Protein AF-V5WFP4-F1 (afdb_monomer)

Sequence (108 aa):
MDIDKLKFPGEGLIKTAPPKTAALSREKRSALIRKGNELYNSGNIEQAKRVFLTVHYTDGLIRIGDHYYKQNRFLQALQMYIIAPENRKREQIVEKMSRIVQNWLAES

Secondary structure (DSSP, 8-state):
---------S-S----------PPPHHHHHHHHHHHHHHHHTT-HHHHHHHHHHTT-HHHHHHHHHHHHHTT-HHHHHHHHHHTT-HHHHHHHHHHHHHHHHHHHH--

Organism: NCBI:txid1307761

Mean predicted aligned error: 10.14 Å

Solvent-accessible surface area (backbone atoms only — not comparable to full-atom values): 6336 Å² total; per-residue (Å²): 139,80,89,88,74,81,78,79,78,84,88,83,77,82,82,69,67,75,73,78,67,74,76,72,50,71,67,59,44,50,53,46,51,53,53,21,49,54,30,41,77,71,67,39,49,73,63,14,49,53,44,23,62,77,64,67,37,42,71,58,29,42,54,51,13,52,52,29,43,77,68,72,36,51,71,64,14,40,52,26,17,61,76,34,73,34,60,70,67,32,50,55,51,52,52,56,52,52,52,53,55,50,52,56,62,73,76,105

Radius of gyration: 21.68 Å; Cα contacts (8 Å, |Δi|>4): 78; chains: 1; bounding box: 60×24×57 Å

Structure (mmCIF, N/CA/C/O backbone):
data_AF-V5WFP4-F1
#
_entry.id   AF-V5WFP4-F1
#
loop_
_atom_site.group_PDB
_atom_site.id
_atom_site.type_symbol
_atom_site.label_atom_id
_atom_site.label_alt_id
_atom_site.label_comp_id
_atom_site.label_asym_id
_atom_site.label_entity_id
_atom_site.label_seq_id
_atom_site.pdbx_PDB_ins_code
_atom_site.Cartn_x
_atom_site.Cartn_y
_atom_site.Cartn_z
_atom_site.occupancy
_atom_site.B_iso_or_equiv
_atom_site.auth_seq_id
_atom_site.auth_comp_id
_atom_site.auth_asym_id
_atom_site.auth_atom_id
_atom_site.pdbx_PDB_model_num
ATOM 1 N N . MET A 1 1 ? 46.102 -9.953 38.370 1.00 41.75 1 MET A N 1
ATOM 2 C CA . MET A 1 1 ? 44.832 -9.916 37.614 1.00 41.75 1 MET A CA 1
ATOM 3 C C . MET A 1 1 ? 44.854 -8.624 36.825 1.00 41.75 1 MET A C 1
ATOM 5 O O . MET A 1 1 ? 44.509 -7.585 37.366 1.00 41.75 1 MET A O 1
ATOM 9 N N . ASP A 1 2 ? 45.373 -8.694 35.602 1.00 37.72 2 ASP A N 1
ATOM 10 C CA . ASP A 1 2 ? 45.517 -7.547 34.707 1.00 37.72 2 ASP A CA 1
ATOM 11 C C . ASP A 1 2 ? 44.252 -7.405 33.863 1.00 37.72 2 ASP A C 1
ATOM 13 O O . ASP A 1 2 ? 43.892 -8.311 33.111 1.00 37.72 2 ASP A O 1
ATOM 17 N N . ILE A 1 3 ? 43.571 -6.272 34.007 1.00 49.75 3 ILE A N 1
ATOM 18 C CA . ILE A 1 3 ? 42.315 -5.948 33.316 1.00 49.75 3 ILE A CA 1
ATOM 19 C C . ILE A 1 3 ? 42.519 -5.382 31.895 1.00 49.75 3 ILE A C 1
ATOM 21 O O . ILE A 1 3 ? 41.553 -4.986 31.254 1.00 49.75 3 ILE A O 1
ATOM 25 N N . ASP A 1 4 ? 43.737 -5.439 31.344 1.00 48.62 4 ASP A N 1
ATOM 26 C CA . ASP A 1 4 ? 44.100 -4.847 30.040 1.00 48.62 4 ASP A CA 1
ATOM 27 C C . ASP A 1 4 ? 44.244 -5.858 28.882 1.00 48.62 4 ASP A C 1
ATOM 29 O O . ASP A 1 4 ? 45.079 -5.714 27.984 1.00 48.62 4 ASP A O 1
ATOM 33 N N . LYS A 1 5 ? 43.409 -6.904 28.846 1.00 48.00 5 LYS A N 1
ATOM 34 C CA . LYS A 1 5 ? 43.375 -7.860 27.717 1.00 48.00 5 LYS A CA 1
ATOM 35 C C . LYS A 1 5 ? 41.981 -8.142 27.162 1.00 48.00 5 LYS A C 1
ATOM 37 O O . LYS A 1 5 ? 41.648 -9.289 26.883 1.00 48.00 5 LYS A O 1
ATOM 42 N N . LEU A 1 6 ? 41.205 -7.099 26.879 1.00 44.84 6 LEU A N 1
ATOM 43 C CA . LEU A 1 6 ? 40.086 -7.214 25.937 1.00 44.84 6 LEU A CA 1
ATOM 44 C C . LEU A 1 6 ? 40.399 -6.467 24.634 1.00 44.84 6 LEU A C 1
ATOM 46 O O . LEU A 1 6 ? 39.795 -5.457 24.288 1.00 44.84 6 LEU A O 1
ATOM 50 N N . LYS A 1 7 ? 41.389 -6.980 23.894 1.00 45.78 7 LYS A N 1
ATOM 51 C CA . LYS A 1 7 ? 41.515 -6.687 22.463 1.00 45.78 7 LYS A CA 1
ATOM 52 C C . LYS A 1 7 ? 40.483 -7.539 21.733 1.00 45.78 7 LYS A C 1
ATOM 54 O O . LYS A 1 7 ? 40.656 -8.751 21.653 1.00 45.78 7 LYS A O 1
ATOM 59 N N . PHE A 1 8 ? 39.434 -6.916 21.208 1.00 47.31 8 PHE A N 1
ATOM 60 C CA . PHE A 1 8 ? 38.547 -7.556 20.239 1.00 47.31 8 PHE A CA 1
ATOM 61 C C . PHE A 1 8 ? 39.317 -7.738 18.919 1.00 47.31 8 PHE A C 1
ATOM 63 O O . PHE A 1 8 ? 39.717 -6.732 18.325 1.00 47.31 8 PHE A O 1
ATOM 70 N N . PRO A 1 9 ? 39.579 -8.976 18.458 1.00 42.84 9 PRO A N 1
ATOM 71 C CA . PRO A 1 9 ? 40.057 -9.207 17.104 1.00 42.84 9 PRO A CA 1
ATOM 72 C C . PRO A 1 9 ? 38.911 -8.911 16.131 1.00 42.84 9 PRO A C 1
ATOM 74 O O . PRO A 1 9 ? 37.744 -9.117 16.459 1.00 42.84 9 PRO A O 1
ATOM 77 N N . GLY A 1 10 ? 39.268 -8.354 14.976 1.00 53.25 10 GLY A N 1
ATOM 78 C CA . GLY A 1 10 ? 38.348 -7.806 13.989 1.00 53.25 10 GLY A CA 1
ATOM 79 C C . GLY A 1 10 ? 37.338 -8.787 13.391 1.00 53.25 10 GLY A C 1
ATOM 80 O O . GLY A 1 10 ? 37.316 -9.972 13.694 1.00 53.25 10 GLY A O 1
ATOM 81 N N . GLU A 1 11 ? 36.567 -8.226 12.456 1.00 52.38 11 GLU A N 1
ATOM 82 C CA . GLU A 1 11 ? 35.622 -8.902 11.556 1.00 52.38 11 GLU A CA 1
ATOM 83 C C . GLU A 1 11 ? 34.197 -9.066 12.099 1.00 52.38 11 GLU A C 1
ATOM 85 O O . GLU A 1 11 ? 33.722 -10.143 12.440 1.00 52.38 11 GLU A O 1
ATOM 90 N N . GLY A 1 12 ? 33.449 -7.964 12.096 1.00 50.16 12 GLY A N 1
ATOM 91 C CA . GLY A 1 12 ? 32.007 -8.019 12.288 1.00 50.16 12 GLY A CA 1
ATOM 92 C C . GLY A 1 12 ? 31.363 -6.675 12.009 1.00 50.16 12 GLY A C 1
ATOM 93 O O . GLY A 1 12 ? 31.465 -5.767 12.821 1.00 50.16 12 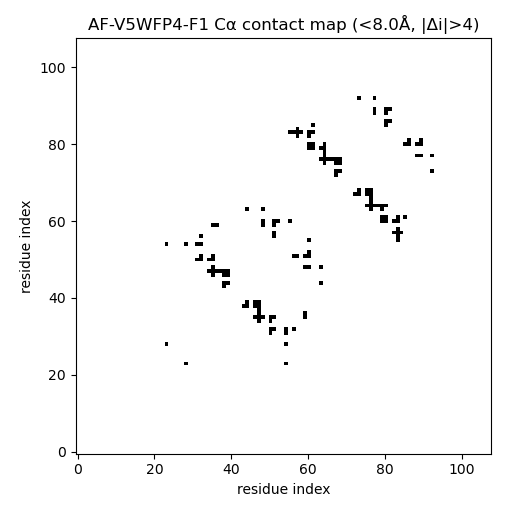GLY A O 1
ATOM 94 N N . LEU A 1 13 ? 30.665 -6.576 10.878 1.00 53.44 13 LEU A N 1
ATOM 95 C CA . LEU A 1 13 ? 29.933 -5.405 10.379 1.00 53.44 13 LEU A CA 1
ATOM 96 C C . LEU A 1 13 ? 30.790 -4.359 9.659 1.00 53.44 13 LEU A C 1
ATOM 98 O O . LEU A 1 13 ? 30.915 -3.206 10.073 1.00 53.44 13 LEU A O 1
ATOM 102 N N . ILE A 1 14 ? 31.224 -4.714 8.447 1.00 52.91 14 ILE A N 1
ATOM 103 C CA . ILE A 1 14 ? 31.215 -3.708 7.385 1.00 52.91 14 ILE A CA 1
ATOM 104 C C . ILE A 1 14 ? 29.760 -3.229 7.298 1.00 52.91 14 ILE A C 1
ATOM 106 O O . ILE A 1 14 ? 28.886 -3.970 6.842 1.00 52.91 14 ILE A O 1
ATOM 110 N N . LYS A 1 15 ? 29.481 -1.996 7.736 1.00 52.72 15 LYS A N 1
ATOM 111 C CA . LYS A 1 15 ? 28.328 -1.245 7.231 1.00 52.72 15 LYS A CA 1
ATOM 112 C C . LYS A 1 15 ? 28.588 -1.040 5.744 1.00 52.72 15 LYS A C 1
ATOM 114 O O . LYS A 1 15 ? 29.092 -0.001 5.326 1.00 52.72 15 LYS A O 1
ATOM 119 N N . THR A 1 16 ? 28.310 -2.064 4.944 1.00 48.16 16 THR A N 1
ATOM 120 C CA . THR A 1 16 ? 28.150 -1.891 3.512 1.00 48.16 16 THR A CA 1
ATOM 121 C C . THR A 1 16 ? 26.946 -0.976 3.403 1.00 48.16 16 THR A C 1
ATOM 123 O O . THR A 1 16 ? 25.810 -1.373 3.658 1.00 48.16 16 THR A O 1
ATOM 126 N N . ALA A 1 17 ? 27.207 0.307 3.138 1.00 47.84 17 ALA A N 1
ATOM 127 C CA . ALA A 1 17 ? 26.175 1.196 2.639 1.00 47.84 17 ALA A CA 1
ATOM 128 C C . ALA A 1 17 ? 25.406 0.409 1.568 1.00 47.84 17 ALA A C 1
ATOM 130 O O . ALA A 1 17 ? 26.063 -0.290 0.782 1.00 47.84 17 ALA A O 1
ATOM 131 N N . PRO A 1 18 ? 24.058 0.439 1.559 1.00 50.62 18 PRO A N 1
ATOM 132 C CA . PRO A 1 18 ? 23.315 -0.294 0.549 1.00 50.62 18 PRO A CA 1
ATOM 133 C C . PRO A 1 18 ? 23.929 0.081 -0.801 1.00 50.62 18 PRO A C 1
ATOM 135 O O . PRO A 1 18 ? 24.170 1.277 -1.019 1.00 50.62 18 PRO A O 1
ATOM 138 N N . PRO A 1 19 ? 24.282 -0.901 -1.657 1.00 46.62 19 PRO A N 1
ATOM 139 C CA . PRO A 1 19 ? 24.859 -0.594 -2.952 1.00 46.62 19 PRO A CA 1
ATOM 140 C C . PRO A 1 19 ? 23.933 0.433 -3.574 1.00 46.62 19 PRO A C 1
ATOM 142 O O . PRO A 1 19 ? 22.728 0.190 -3.636 1.00 46.62 19 PRO A O 1
ATOM 145 N N . LYS A 1 20 ? 24.485 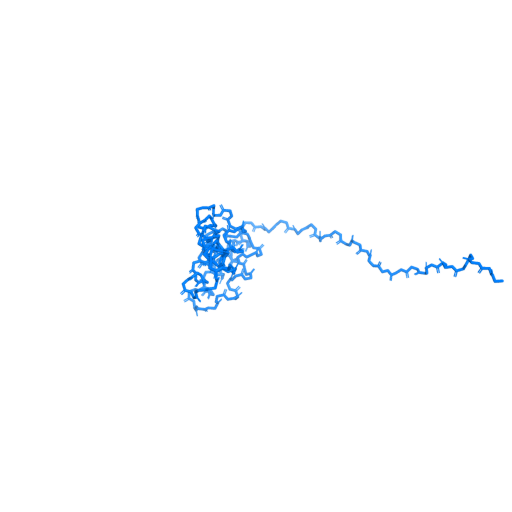1.607 -3.907 1.00 47.94 20 LYS A N 1
ATOM 146 C CA . LYS A 1 20 ? 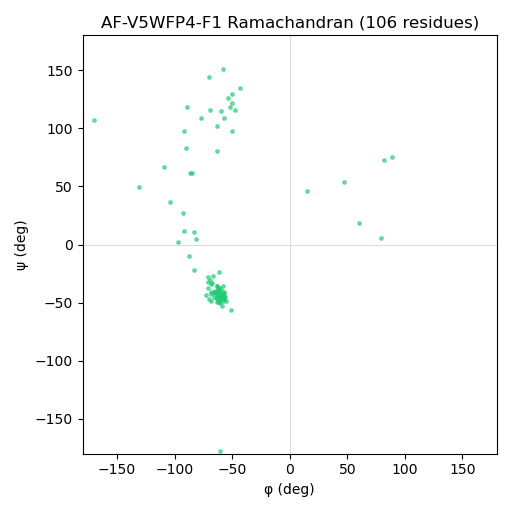23.774 2.706 -4.559 1.00 47.94 20 LYS A CA 1
ATOM 147 C C . LYS A 1 20 ? 23.072 2.061 -5.743 1.00 47.94 20 LYS A C 1
ATOM 149 O O . LYS A 1 20 ? 23.736 1.711 -6.717 1.00 47.94 20 LYS A O 1
ATOM 154 N N . THR A 1 21 ? 21.789 1.740 -5.582 1.00 55.28 21 THR A N 1
ATOM 155 C CA . THR A 1 21 ? 21.072 0.880 -6.515 1.00 55.28 21 THR A CA 1
ATOM 156 C C . THR A 1 21 ? 21.171 1.603 -7.834 1.00 55.28 21 THR A C 1
ATOM 158 O O . THR A 1 21 ? 20.738 2.752 -7.928 1.00 55.28 21 THR A O 1
ATOM 161 N N . ALA A 1 22 ? 21.864 0.999 -8.805 1.00 60.28 22 ALA A N 1
ATOM 162 C CA . ALA A 1 22 ? 22.006 1.589 -10.124 1.00 60.28 22 ALA A CA 1
ATOM 163 C C . ALA A 1 22 ? 20.602 2.016 -10.546 1.00 60.28 22 ALA A C 1
ATOM 165 O O . ALA A 1 22 ? 19.700 1.173 -10.572 1.00 60.28 22 ALA A O 1
ATOM 166 N N . ALA A 1 23 ? 20.398 3.327 -10.714 1.00 67.88 23 ALA A N 1
ATOM 167 C CA . ALA A 1 23 ? 19.070 3.880 -10.902 1.00 67.88 23 ALA A CA 1
ATOM 168 C C . ALA A 1 23 ? 18.401 3.096 -12.035 1.00 67.88 23 ALA A C 1
ATOM 170 O O . ALA A 1 23 ? 18.939 3.020 -13.141 1.00 67.88 23 ALA A O 1
ATOM 171 N N . LEU A 1 24 ? 17.292 2.417 -11.724 1.00 79.19 24 LEU A N 1
ATOM 172 C CA . LEU A 1 24 ? 16.582 1.593 -12.697 1.00 79.19 24 LEU A CA 1
ATOM 173 C C . LEU A 1 24 ? 16.276 2.461 -13.917 1.00 79.19 24 LEU A C 1
ATOM 175 O O . LEU A 1 24 ? 15.674 3.527 -13.777 1.00 79.19 24 LEU A O 1
ATOM 179 N N . SER A 1 25 ? 16.672 2.000 -15.108 1.00 89.44 25 SER A N 1
ATOM 180 C CA . SER A 1 25 ? 16.301 2.696 -16.339 1.00 89.44 25 SER A CA 1
ATOM 181 C C . SER A 1 25 ? 14.775 2.795 -16.430 1.00 89.44 25 SER A C 1
ATOM 183 O O . SER A 1 25 ? 14.049 1.944 -15.894 1.00 89.44 25 SER A O 1
ATOM 185 N N . ARG A 1 26 ? 14.268 3.833 -17.100 1.00 90.69 26 ARG A N 1
ATOM 186 C CA . ARG A 1 26 ? 12.818 4.063 -17.214 1.00 90.69 26 ARG A CA 1
ATOM 187 C C . ARG A 1 26 ? 12.114 2.868 -17.861 1.00 90.69 26 ARG A C 1
ATOM 189 O O . ARG A 1 26 ? 11.021 2.494 -17.439 1.00 90.69 26 ARG A O 1
ATOM 196 N N . GLU A 1 27 ? 12.773 2.218 -18.812 1.00 93.12 27 GLU A N 1
ATOM 197 C CA . GLU A 1 27 ? 12.291 1.050 -19.550 1.00 93.12 27 GLU A CA 1
ATOM 198 C C . GLU A 1 27 ? 12.190 -0.168 -18.627 1.00 93.12 27 GLU A C 1
ATOM 200 O O . GLU A 1 27 ? 11.137 -0.807 -18.561 1.00 93.12 27 GLU A O 1
ATOM 205 N N . LYS A 1 28 ? 13.246 -0.448 -17.846 1.00 95.06 28 LYS A N 1
ATOM 206 C CA . LYS A 1 28 ? 13.249 -1.534 -16.852 1.00 95.06 28 LYS A CA 1
ATOM 207 C C . LYS A 1 28 ? 12.192 -1.300 -15.778 1.00 95.06 28 LYS A C 1
ATOM 209 O O . LYS A 1 28 ? 11.456 -2.222 -15.430 1.00 95.06 28 LYS A O 1
ATOM 214 N N . ARG A 1 29 ? 12.061 -0.059 -15.296 1.00 95.12 29 ARG A N 1
ATOM 215 C CA . ARG A 1 29 ? 11.017 0.321 -14.336 1.00 95.12 29 ARG A CA 1
ATOM 216 C C . ARG A 1 29 ? 9.621 0.073 -14.908 1.00 95.12 29 ARG A C 1
ATOM 218 O O . ARG A 1 29 ? 8.789 -0.531 -14.240 1.00 95.12 29 ARG A O 1
ATOM 225 N N . SER A 1 30 ? 9.372 0.499 -16.144 1.00 97.00 30 SER A N 1
ATOM 226 C CA . SER A 1 30 ? 8.088 0.315 -16.830 1.00 97.00 30 SER A CA 1
ATOM 227 C C . SER A 1 30 ? 7.740 -1.167 -17.026 1.00 97.00 30 SER A C 1
ATOM 229 O O . SER A 1 30 ? 6.612 -1.578 -16.752 1.00 97.00 30 SER A O 1
ATOM 231 N N . ALA A 1 31 ? 8.712 -1.993 -17.427 1.00 97.56 31 ALA A N 1
ATOM 232 C CA . ALA A 1 31 ? 8.529 -3.438 -17.565 1.00 97.56 31 ALA A CA 1
ATOM 233 C C . ALA A 1 31 ? 8.173 -4.111 -16.230 1.00 97.56 31 ALA A C 1
ATOM 235 O O . ALA A 1 31 ? 7.244 -4.917 -16.173 1.00 97.56 31 ALA A O 1
ATOM 236 N N . LEU A 1 32 ? 8.853 -3.729 -15.146 1.00 97.88 32 LEU A N 1
ATOM 237 C CA . LEU A 1 32 ? 8.542 -4.215 -13.803 1.00 97.88 32 LEU A CA 1
ATOM 238 C C . LEU A 1 32 ? 7.142 -3.784 -13.350 1.00 97.88 32 LEU A C 1
ATOM 240 O O . LEU A 1 32 ? 6.406 -4.610 -12.825 1.00 97.88 32 LEU A O 1
ATOM 244 N N . ILE A 1 33 ? 6.726 -2.539 -13.602 1.00 98.25 33 ILE A N 1
ATOM 245 C CA . ILE A 1 33 ? 5.365 -2.081 -13.268 1.00 98.25 33 ILE A CA 1
ATOM 246 C C . ILE A 1 33 ? 4.310 -2.918 -13.994 1.00 98.25 33 ILE A C 1
ATOM 248 O O . ILE A 1 33 ? 3.360 -3.372 -13.356 1.00 98.25 33 ILE A O 1
ATOM 252 N N . ARG A 1 34 ? 4.486 -3.182 -15.297 1.00 98.50 34 ARG A N 1
ATOM 253 C CA . ARG A 1 34 ? 3.581 -4.069 -16.049 1.00 98.50 34 ARG A CA 1
ATOM 254 C C . ARG A 1 34 ? 3.507 -5.452 -15.412 1.00 98.50 34 ARG A C 1
ATOM 256 O O . ARG A 1 34 ? 2.409 -5.930 -15.139 1.00 98.50 34 ARG A O 1
ATOM 263 N N . LYS A 1 35 ? 4.660 -6.036 -15.070 1.00 98.50 35 LYS A N 1
ATOM 264 C CA . LYS A 1 35 ? 4.700 -7.345 -14.414 1.00 98.50 35 LYS A CA 1
ATOM 265 C C . LYS A 1 35 ? 4.011 -7.345 -13.049 1.00 98.50 35 LYS A C 1
ATOM 267 O O . LYS A 1 35 ? 3.280 -8.275 -12.722 1.00 98.50 35 LYS A O 1
ATOM 272 N N . GLY A 1 36 ? 4.217 -6.297 -12.256 1.00 98.56 36 GLY A N 1
ATOM 273 C CA . GLY A 1 36 ? 3.541 -6.116 -10.972 1.00 98.56 36 GLY A CA 1
ATOM 274 C C . GLY A 1 36 ? 2.023 -6.010 -11.130 1.00 98.56 36 GLY A C 1
ATOM 275 O O . GLY A 1 36 ? 1.285 -6.620 -10.362 1.00 98.56 36 GLY A O 1
ATOM 276 N N . ASN A 1 37 ? 1.550 -5.311 -12.164 1.00 98.69 37 ASN A N 1
ATOM 277 C CA . ASN A 1 37 ? 0.123 -5.209 -12.473 1.00 98.69 37 ASN A CA 1
ATOM 278 C C . ASN A 1 37 ? -0.479 -6.559 -12.897 1.00 98.69 37 ASN A C 1
ATOM 280 O O . ASN A 1 37 ? -1.563 -6.901 -12.431 1.00 98.69 37 ASN A O 1
ATOM 284 N N . GLU A 1 38 ? 0.220 -7.354 -13.715 1.00 98.75 38 GLU A N 1
ATOM 285 C CA . GLU A 1 38 ? -0.197 -8.726 -14.060 1.00 98.75 38 GLU A CA 1
ATOM 286 C C . GLU A 1 38 ? -0.326 -9.614 -12.814 1.00 98.75 38 GLU A C 1
ATOM 288 O O . GLU A 1 38 ? -1.325 -10.315 -12.633 1.00 98.75 38 GLU A O 1
ATOM 293 N N . LEU A 1 39 ? 0.671 -9.565 -11.923 1.00 98.75 39 LEU A N 1
ATOM 294 C CA . LEU A 1 39 ? 0.655 -10.299 -10.655 1.00 98.75 39 LEU A CA 1
ATOM 295 C C . LEU A 1 39 ? -0.512 -9.855 -9.768 1.00 98.75 39 LEU A C 1
ATOM 297 O O . LEU A 1 39 ? -1.193 -10.691 -9.184 1.00 98.75 39 LEU A O 1
ATOM 301 N N . TYR A 1 40 ? -0.785 -8.552 -9.695 1.00 98.62 40 TYR A N 1
ATOM 302 C CA . TYR A 1 40 ? -1.911 -8.041 -8.917 1.00 98.62 40 TYR A CA 1
ATOM 303 C C . TYR A 1 40 ? -3.242 -8.551 -9.472 1.00 98.62 40 TYR A C 1
ATOM 305 O O . TYR A 1 40 ? -4.077 -9.054 -8.724 1.00 98.62 40 TYR A O 1
ATOM 313 N N . ASN A 1 41 ? -3.438 -8.429 -10.786 1.00 98.31 41 ASN A N 1
ATOM 314 C CA . ASN A 1 41 ? -4.689 -8.799 -11.445 1.00 98.31 41 ASN A CA 1
ATOM 315 C C . ASN A 1 41 ? -4.950 -10.313 -11.387 1.00 98.31 41 ASN A C 1
ATOM 317 O O . ASN A 1 41 ? -6.103 -10.726 -11.367 1.00 98.31 41 ASN A O 1
ATOM 321 N N . SER A 1 42 ? -3.898 -11.132 -11.301 1.00 98.19 42 SER A N 1
ATOM 322 C CA . SER A 1 42 ? -3.999 -12.583 -11.078 1.00 98.19 42 SER A CA 1
ATOM 323 C C . SER A 1 42 ? -4.192 -12.980 -9.605 1.00 98.19 42 SER A C 1
ATOM 325 O O . SER A 1 42 ? -4.188 -14.164 -9.282 1.00 98.19 42 SER A O 1
ATOM 327 N N . GLY A 1 43 ? -4.352 -12.015 -8.692 1.00 97.81 43 GLY A N 1
ATOM 328 C CA . GLY A 1 43 ? -4.538 -12.267 -7.259 1.00 97.81 43 GLY A CA 1
ATOM 329 C C . GLY A 1 43 ? -3.245 -12.582 -6.502 1.00 97.81 43 GLY A C 1
ATOM 330 O O . GLY A 1 43 ? -3.273 -12.861 -5.305 1.00 97.81 43 GLY A O 1
ATOM 331 N N . ASN A 1 44 ? -2.088 -12.491 -7.154 1.00 98.38 44 ASN A N 1
ATOM 332 C CA . ASN A 1 44 ? -0.786 -12.760 -6.556 1.00 98.38 44 ASN A CA 1
ATOM 333 C C . ASN A 1 44 ? -0.226 -11.519 -5.836 1.00 98.38 44 ASN A C 1
ATOM 335 O O . ASN A 1 44 ? 0.817 -10.953 -6.186 1.00 98.38 44 ASN A O 1
ATOM 339 N N . ILE A 1 45 ? -0.974 -11.074 -4.824 1.00 98.31 45 ILE A N 1
ATOM 340 C CA . ILE A 1 45 ? -0.813 -9.779 -4.147 1.00 98.31 45 ILE A CA 1
ATOM 341 C C . ILE A 1 45 ? 0.578 -9.612 -3.528 1.00 98.31 45 ILE A C 1
ATOM 343 O O . ILE A 1 45 ? 1.204 -8.566 -3.689 1.00 98.31 45 ILE A O 1
ATOM 347 N N . GLU A 1 46 ? 1.109 -10.638 -2.862 1.00 98.12 46 GLU A N 1
ATOM 348 C CA . GLU A 1 46 ? 2.413 -10.542 -2.192 1.00 98.12 46 GLU A CA 1
ATOM 349 C C . GLU A 1 46 ? 3.578 -10.414 -3.183 1.00 98.12 46 GLU A C 1
ATOM 351 O O . GLU A 1 46 ? 4.555 -9.713 -2.907 1.00 98.12 46 GLU A O 1
ATOM 356 N N . GLN A 1 47 ? 3.480 -11.047 -4.357 1.00 98.31 47 GLN A N 1
ATOM 357 C CA . GLN A 1 47 ? 4.483 -10.896 -5.414 1.00 98.31 47 GLN A CA 1
ATOM 358 C C . GLN A 1 47 ? 4.389 -9.519 -6.069 1.00 98.31 47 GLN A C 1
ATOM 360 O O . GLN A 1 47 ? 5.413 -8.856 -6.235 1.00 98.31 47 GLN A O 1
ATOM 365 N N . ALA A 1 48 ? 3.172 -9.050 -6.358 1.00 98.75 48 ALA A N 1
ATOM 366 C CA . ALA A 1 48 ? 2.940 -7.698 -6.861 1.00 98.75 48 ALA A CA 1
ATOM 367 C C . ALA A 1 48 ? 3.500 -6.634 -5.902 1.00 98.75 48 ALA A C 1
ATOM 369 O O . ALA A 1 48 ? 4.214 -5.728 -6.332 1.00 98.75 48 ALA A O 1
ATOM 370 N N . LYS A 1 49 ? 3.270 -6.794 -4.590 1.00 98.69 49 LYS A N 1
ATOM 371 C CA . LYS A 1 49 ? 3.817 -5.912 -3.550 1.00 98.69 49 LYS A CA 1
ATOM 372 C C . LYS A 1 49 ? 5.336 -5.807 -3.628 1.00 98.69 49 LYS A C 1
ATOM 374 O O . LYS A 1 49 ? 5.859 -4.696 -3.614 1.00 98.69 49 LYS A O 1
ATOM 379 N N . ARG A 1 50 ? 6.050 -6.938 -3.719 1.00 98.44 50 ARG A N 1
ATOM 380 C CA . ARG A 1 50 ? 7.521 -6.930 -3.823 1.00 98.44 50 ARG A CA 1
ATOM 381 C C . ARG A 1 50 ? 7.983 -6.108 -5.019 1.00 98.44 50 ARG A C 1
ATOM 383 O O . ARG A 1 50 ? 8.844 -5.251 -4.859 1.00 98.44 50 ARG A O 1
ATOM 390 N N . VAL A 1 51 ? 7.356 -6.314 -6.176 1.00 98.19 51 VAL A N 1
ATOM 391 C CA . VAL A 1 51 ? 7.668 -5.559 -7.393 1.00 98.19 51 VAL A CA 1
ATOM 392 C C . VAL A 1 51 ? 7.429 -4.063 -7.186 1.00 98.19 51 VAL A C 1
ATOM 394 O O . VAL A 1 51 ? 8.330 -3.269 -7.444 1.00 98.19 51 VAL A O 1
ATOM 397 N N . PHE A 1 52 ? 6.259 -3.667 -6.677 1.00 98.38 52 PHE A N 1
ATOM 398 C CA . PHE A 1 52 ? 5.914 -2.256 -6.474 1.00 98.38 52 PHE A CA 1
ATOM 399 C C . PHE A 1 52 ? 6.815 -1.550 -5.460 1.00 98.38 52 PHE A C 1
ATOM 401 O O . PHE A 1 52 ? 7.156 -0.388 -5.682 1.00 98.38 52 PHE A O 1
ATOM 408 N N . LEU A 1 53 ? 7.253 -2.244 -4.405 1.00 97.75 53 LEU A N 1
ATOM 409 C CA . LEU A 1 53 ? 8.249 -1.730 -3.461 1.00 97.75 53 LEU A CA 1
ATOM 410 C C . LEU A 1 53 ? 9.600 -1.502 -4.148 1.00 97.75 53 LEU A C 1
ATOM 412 O O . LEU A 1 53 ? 10.181 -0.432 -4.000 1.00 97.75 53 LEU A O 1
ATOM 416 N N . THR A 1 54 ? 10.076 -2.455 -4.958 1.00 96.19 54 THR A N 1
ATOM 417 C CA . THR A 1 54 ? 11.351 -2.320 -5.686 1.00 96.19 54 THR A CA 1
ATOM 418 C C . THR A 1 54 ? 11.376 -1.083 -6.585 1.00 96.19 54 THR A C 1
ATOM 420 O O . THR A 1 54 ? 12.386 -0.383 -6.651 1.00 96.19 54 THR A O 1
ATOM 423 N N . VAL A 1 55 ? 10.270 -0.786 -7.270 1.00 96.50 55 VAL A N 1
ATOM 424 C CA . VAL A 1 55 ? 10.192 0.342 -8.217 1.00 96.50 55 VAL A CA 1
ATOM 425 C C . VAL A 1 55 ? 9.588 1.621 -7.634 1.00 96.50 55 VAL A C 1
ATOM 427 O O . VAL A 1 55 ? 9.422 2.595 -8.379 1.00 96.50 55 VAL A O 1
ATOM 430 N N . HIS A 1 56 ? 9.242 1.618 -6.342 1.00 95.56 56 HIS A N 1
ATOM 431 C CA . HIS A 1 56 ? 8.528 2.701 -5.660 1.00 95.56 56 HIS A CA 1
ATOM 432 C C . HIS A 1 56 ? 7.314 3.176 -6.481 1.00 95.56 56 HIS A C 1
ATOM 434 O O . HIS A 1 56 ? 7.219 4.336 -6.884 1.00 95.56 56 HIS A O 1
ATOM 440 N N . TYR A 1 57 ? 6.430 2.245 -6.855 1.00 97.75 57 TYR A N 1
ATOM 441 C CA . TYR A 1 57 ? 5.241 2.560 -7.651 1.00 97.75 57 TYR A CA 1
ATOM 442 C C . TYR A 1 57 ? 4.046 2.863 -6.746 1.00 97.75 57 TYR A C 1
ATOM 444 O O . TYR A 1 57 ? 3.368 1.952 -6.273 1.00 97.75 57 TYR A O 1
ATOM 452 N N . THR A 1 58 ? 3.809 4.155 -6.524 1.00 98.19 58 THR A N 1
ATOM 453 C CA . THR A 1 58 ? 2.812 4.702 -5.593 1.00 98.19 58 THR A CA 1
ATOM 454 C C . THR A 1 58 ? 1.418 4.104 -5.778 1.00 98.19 58 THR A C 1
ATOM 456 O O . THR A 1 58 ? 0.902 3.496 -4.844 1.00 98.19 58 THR A O 1
ATOM 459 N N . ASP A 1 59 ? 0.837 4.176 -6.980 1.00 98.44 59 ASP A N 1
ATOM 460 C CA . ASP A 1 59 ? -0.523 3.668 -7.227 1.00 98.44 59 ASP A CA 1
ATOM 461 C C . ASP A 1 59 ? -0.641 2.168 -6.931 1.00 98.44 59 ASP A C 1
ATOM 463 O O . ASP A 1 59 ? -1.631 1.702 -6.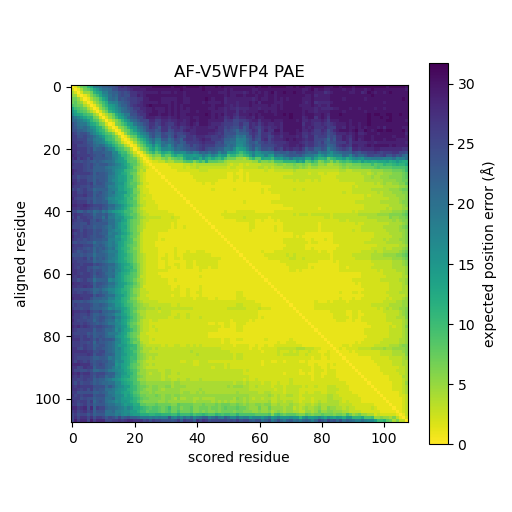363 1.00 98.44 59 ASP A O 1
ATOM 467 N N . GLY A 1 60 ? 0.393 1.400 -7.291 1.00 98.44 60 GLY A N 1
ATOM 468 C CA . GLY A 1 60 ? 0.466 -0.028 -7.004 1.00 98.44 60 GLY A CA 1
ATOM 469 C C . GLY A 1 60 ? 0.456 -0.302 -5.502 1.00 98.44 60 GLY A C 1
ATOM 470 O O . GLY A 1 60 ? -0.301 -1.149 -5.036 1.00 98.44 60 GLY A O 1
ATOM 471 N N . LEU A 1 61 ? 1.240 0.448 -4.727 1.00 98.75 61 LEU A N 1
ATOM 472 C CA . LEU A 1 61 ? 1.274 0.330 -3.268 1.00 98.75 61 LEU A CA 1
ATOM 473 C C . LEU A 1 61 ? -0.059 0.732 -2.625 1.00 98.75 61 LEU A C 1
ATOM 475 O O . LEU A 1 61 ? -0.532 0.013 -1.748 1.00 98.75 61 LEU A O 1
ATOM 479 N N 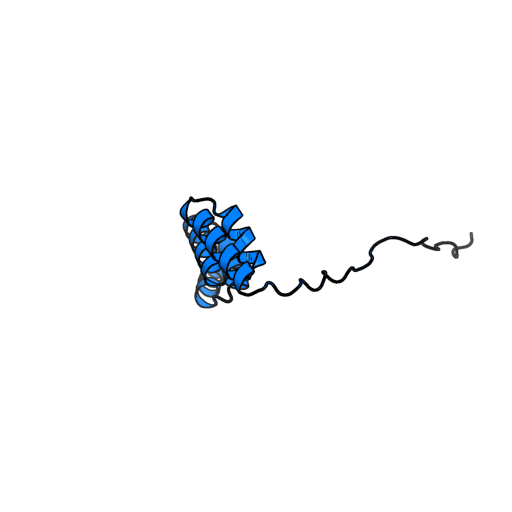. ILE A 1 62 ? -0.719 1.793 -3.103 1.00 98.81 62 ILE A N 1
ATOM 480 C CA . ILE A 1 62 ? -2.065 2.175 -2.637 1.00 98.81 62 ILE A CA 1
ATOM 481 C C . ILE A 1 62 ? -3.059 1.038 -2.893 1.00 98.81 62 ILE A C 1
ATOM 483 O O . ILE A 1 62 ? -3.799 0.663 -1.987 1.00 98.81 62 ILE A O 1
ATOM 487 N N . ARG A 1 63 ? -3.036 0.418 -4.081 1.00 98.62 63 ARG A N 1
ATOM 488 C CA . ARG A 1 63 ? -3.906 -0.726 -4.420 1.00 98.62 63 ARG A CA 1
ATOM 489 C C . ARG A 1 63 ? -3.658 -1.959 -3.551 1.00 98.62 63 ARG A C 1
ATOM 491 O O . ARG A 1 63 ? -4.603 -2.697 -3.263 1.00 98.62 63 ARG A O 1
ATOM 498 N N . ILE A 1 64 ? -2.409 -2.216 -3.161 1.00 98.75 64 ILE A N 1
ATOM 499 C CA . ILE A 1 64 ? -2.073 -3.272 -2.191 1.00 98.75 64 ILE A CA 1
ATOM 500 C C . ILE A 1 64 ? -2.603 -2.890 -0.802 1.00 98.75 64 ILE A C 1
ATOM 502 O O . ILE A 1 64 ? -3.201 -3.726 -0.126 1.00 98.75 64 ILE A O 1
ATOM 506 N N . GLY A 1 65 ? -2.441 -1.628 -0.398 1.00 98.62 65 GLY A N 1
ATOM 507 C CA . GLY A 1 65 ? -2.987 -1.104 0.852 1.00 98.62 65 GLY A CA 1
ATOM 508 C C . GLY A 1 65 ? -4.505 -1.261 0.935 1.00 98.62 65 GLY A C 1
ATOM 509 O O . GLY A 1 65 ? -5.011 -1.788 1.923 1.00 98.62 65 GLY A O 1
ATOM 510 N N . ASP A 1 66 ? -5.221 -0.918 -0.137 1.00 98.62 66 ASP A N 1
ATOM 511 C CA . ASP A 1 66 ? -6.674 -1.082 -0.243 1.00 98.62 66 ASP A CA 1
ATOM 512 C C . ASP A 1 66 ? -7.092 -2.552 -0.152 1.00 98.62 66 ASP A C 1
ATOM 514 O O . ASP A 1 66 ? -8.091 -2.879 0.492 1.00 98.62 66 ASP A O 1
ATOM 518 N N . HIS A 1 67 ? -6.320 -3.455 -0.764 1.00 98.56 67 HIS A N 1
ATOM 519 C CA . HIS A 1 67 ? -6.557 -4.891 -0.658 1.00 98.56 67 HIS A CA 1
ATOM 520 C C . HIS A 1 67 ? -6.433 -5.374 0.794 1.00 98.56 67 HIS A C 1
ATOM 522 O O . HIS A 1 67 ? -7.342 -6.029 1.301 1.00 98.56 67 HIS A O 1
ATOM 528 N N . TYR A 1 68 ? -5.355 -5.007 1.494 1.00 98.56 68 TYR A N 1
ATOM 529 C CA . TYR A 1 68 ? -5.191 -5.344 2.910 1.00 98.56 68 TYR A CA 1
ATOM 530 C C . TYR A 1 68 ? -6.279 -4.719 3.784 1.00 98.56 68 TYR A C 1
ATOM 532 O O . TYR A 1 68 ? -6.819 -5.387 4.664 1.00 98.56 68 TYR A O 1
ATOM 540 N N . TYR A 1 69 ? -6.659 -3.470 3.520 1.00 98.31 69 TYR A N 1
ATOM 541 C CA . TYR A 1 69 ? -7.717 -2.800 4.269 1.00 98.31 69 TYR A CA 1
ATOM 542 C C . TYR A 1 69 ? -9.042 -3.567 4.179 1.00 98.31 69 TYR A C 1
ATOM 544 O O . TYR A 1 69 ? -9.670 -3.825 5.204 1.00 98.31 69 TYR A O 1
ATOM 552 N N . LYS A 1 70 ? -9.432 -4.003 2.973 1.00 98.12 70 LYS A N 1
ATOM 553 C CA . LYS A 1 70 ? -10.640 -4.820 2.747 1.00 98.12 70 LYS A CA 1
ATOM 554 C C . LYS A 1 70 ? -10.605 -6.169 3.473 1.00 98.12 70 LYS A C 1
ATOM 556 O O . LYS A 1 70 ? -11.656 -6.727 3.757 1.00 98.12 70 LYS A O 1
ATOM 561 N N . GLN A 1 71 ? -9.416 -6.677 3.791 1.00 97.81 71 GLN A N 1
ATOM 562 C CA . GLN A 1 71 ? -9.210 -7.902 4.569 1.00 97.81 71 GLN A CA 1
ATOM 563 C C . GLN A 1 71 ? -9.075 -7.648 6.081 1.00 97.81 71 GLN A C 1
ATOM 565 O O . GLN A 1 71 ? -8.645 -8.540 6.808 1.00 97.81 71 GLN A O 1
ATOM 570 N N . ASN A 1 72 ? -9.382 -6.440 6.568 1.00 96.94 72 ASN A N 1
ATOM 571 C CA . ASN A 1 72 ? -9.169 -6.010 7.959 1.00 96.94 72 ASN A CA 1
ATOM 572 C C . ASN A 1 72 ? -7.700 -6.059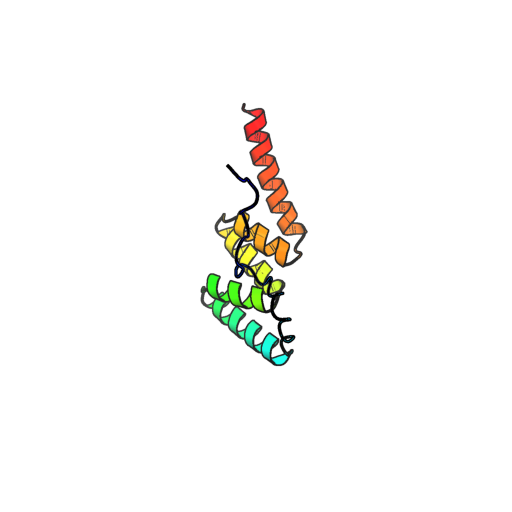 8.423 1.00 96.94 72 ASN A C 1
ATOM 574 O O . ASN A 1 72 ? -7.395 -6.014 9.614 1.00 96.94 72 ASN A O 1
ATOM 578 N N . ARG A 1 73 ? -6.756 -6.096 7.480 1.00 97.81 73 ARG A N 1
ATOM 579 C CA . ARG A 1 73 ? -5.310 -6.115 7.725 1.00 97.81 73 ARG A CA 1
ATOM 580 C C . ARG A 1 73 ? -4.770 -4.688 7.858 1.00 97.81 73 ARG A C 1
ATOM 582 O O . ARG A 1 73 ? -3.948 -4.231 7.062 1.00 97.81 73 ARG A O 1
ATOM 589 N N . PHE A 1 74 ? -5.261 -3.955 8.859 1.00 97.25 74 PHE A N 1
ATOM 590 C CA . PHE A 1 74 ? -5.069 -2.501 8.971 1.00 97.25 74 PHE A CA 1
ATOM 591 C C . PHE A 1 74 ? -3.606 -2.066 9.112 1.00 97.25 74 PHE A C 1
ATOM 593 O O . PHE A 1 74 ? -3.218 -1.076 8.503 1.00 97.25 74 PHE A O 1
ATOM 600 N N . LEU A 1 75 ? -2.769 -2.812 9.839 1.00 97.06 75 LEU A N 1
ATOM 601 C CA . LEU A 1 75 ? -1.345 -2.473 9.979 1.00 97.06 75 LEU A CA 1
ATOM 602 C C . LEU A 1 75 ? -0.594 -2.577 8.646 1.00 97.06 75 LEU A C 1
ATOM 604 O O . LEU A 1 75 ? 0.207 -1.712 8.302 1.00 97.06 75 LEU A O 1
ATOM 608 N N . GLN A 1 76 ? -0.892 -3.615 7.864 1.00 98.25 76 GLN A N 1
ATOM 609 C CA . GLN A 1 76 ? -0.284 -3.809 6.548 1.00 98.25 76 GLN A CA 1
ATOM 610 C C . GLN A 1 76 ? -0.799 -2.774 5.545 1.00 98.25 76 GLN A C 1
ATOM 612 O O . GLN A 1 76 ? -0.019 -2.257 4.748 1.00 98.25 76 GLN A O 1
ATOM 617 N N . ALA A 1 77 ? -2.083 -2.413 5.618 1.00 98.56 77 ALA A N 1
ATOM 618 C CA . ALA A 1 77 ? -2.638 -1.313 4.835 1.00 98.56 77 ALA A CA 1
ATOM 619 C C . ALA A 1 77 ? -1.954 0.024 5.167 1.00 98.56 77 ALA A C 1
ATOM 621 O O . ALA A 1 77 ? -1.488 0.720 4.265 1.00 98.56 77 ALA A O 1
ATOM 622 N N . LEU A 1 78 ? -1.817 0.340 6.459 1.00 98.31 78 LEU A N 1
ATOM 623 C CA . LEU A 1 78 ? -1.157 1.550 6.950 1.00 98.31 78 LEU A CA 1
ATOM 624 C C . LEU A 1 78 ? 0.287 1.646 6.457 1.00 98.31 78 LEU A C 1
ATOM 626 O O . LEU A 1 78 ? 0.693 2.693 5.957 1.00 98.31 78 LEU A O 1
ATOM 630 N N . GLN A 1 79 ? 1.041 0.546 6.539 1.00 98.12 79 GLN A N 1
ATOM 631 C CA . GLN A 1 79 ? 2.408 0.491 6.028 1.00 98.12 79 GLN A CA 1
ATOM 632 C C . GLN A 1 79 ? 2.466 0.873 4.544 1.00 98.12 79 GLN A C 1
ATOM 634 O O . GLN A 1 79 ? 3.314 1.670 4.150 1.00 98.12 79 GLN A O 1
ATOM 639 N N . MET A 1 80 ? 1.560 0.342 3.717 1.00 98.56 80 MET A N 1
ATOM 640 C CA . MET A 1 80 ? 1.536 0.670 2.289 1.00 98.56 80 MET A CA 1
ATOM 641 C C . MET A 1 80 ? 1.198 2.142 2.039 1.00 98.56 80 MET A C 1
ATOM 643 O O . MET A 1 80 ? 1.842 2.766 1.200 1.00 98.56 80 MET A O 1
ATOM 647 N N . TYR A 1 81 ? 0.254 2.723 2.784 1.00 98.56 81 TYR A N 1
ATOM 648 C CA . TYR A 1 81 ? -0.101 4.140 2.638 1.00 98.56 81 TYR A CA 1
ATOM 649 C C . TYR A 1 81 ? 1.016 5.087 3.078 1.00 98.56 81 TYR A C 1
ATOM 651 O O . TYR A 1 81 ? 1.192 6.134 2.463 1.00 98.56 81 TYR A O 1
ATOM 659 N N . ILE A 1 82 ? 1.809 4.713 4.086 1.00 97.94 82 ILE A N 1
ATOM 660 C CA . ILE A 1 82 ? 2.990 5.486 4.495 1.00 97.94 82 ILE A CA 1
ATOM 661 C C . ILE A 1 82 ? 4.052 5.480 3.390 1.00 97.94 82 ILE A C 1
ATOM 663 O O . ILE A 1 82 ? 4.606 6.530 3.077 1.00 97.94 82 ILE A O 1
ATOM 667 N N . ILE A 1 83 ? 4.325 4.317 2.788 1.00 97.56 83 ILE A N 1
ATOM 668 C CA . ILE A 1 83 ? 5.328 4.197 1.716 1.00 97.56 83 ILE A CA 1
ATOM 669 C C . ILE A 1 83 ? 4.851 4.891 0.428 1.00 97.56 83 ILE A C 1
ATOM 671 O O . ILE A 1 83 ? 5.678 5.383 -0.335 1.00 97.56 83 ILE A O 1
ATOM 675 N N . ALA A 1 84 ? 3.537 4.938 0.183 1.00 97.25 84 ALA A N 1
ATOM 676 C CA . ALA A 1 84 ? 2.905 5.552 -0.988 1.00 97.25 84 ALA A CA 1
ATOM 677 C C . ALA A 1 84 ? 2.478 7.030 -0.797 1.00 97.25 84 ALA A C 1
ATOM 679 O O . ALA A 1 84 ? 1.608 7.511 -1.513 1.00 97.25 84 ALA A O 1
ATOM 680 N N . PRO A 1 85 ? 3.143 7.775 0.094 1.00 96.06 85 PRO A N 1
ATOM 681 C CA . PRO A 1 85 ? 2.655 9.005 0.759 1.00 96.06 85 PRO A CA 1
ATOM 682 C C . PRO A 1 85 ? 1.140 9.339 0.698 1.00 96.06 85 PRO A C 1
ATOM 684 O O . PRO A 1 85 ? 0.757 10.487 0.474 1.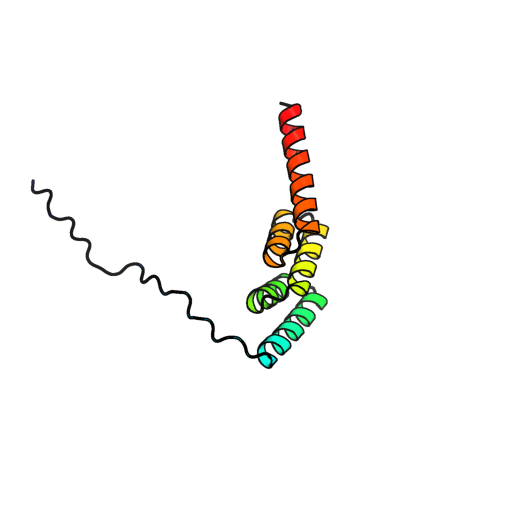00 96.06 85 PRO A O 1
ATOM 687 N N . GLU A 1 86 ? 0.252 8.373 0.947 1.00 97.25 86 GLU A N 1
ATOM 688 C CA . GLU A 1 86 ? -1.207 8.552 0.861 1.00 97.25 86 GLU A CA 1
ATOM 689 C C . GLU A 1 86 ? -1.780 8.997 2.219 1.00 97.25 86 GLU A C 1
ATOM 691 O O . GLU A 1 86 ? -2.257 8.196 3.032 1.00 97.25 86 GLU A O 1
ATOM 696 N N . ASN A 1 87 ? -1.696 10.305 2.483 1.00 96.25 87 ASN A N 1
ATOM 697 C CA . ASN A 1 87 ? -2.008 10.909 3.785 1.00 96.25 87 ASN A CA 1
ATOM 698 C C . ASN A 1 87 ? -3.441 10.634 4.255 1.00 96.25 87 ASN A C 1
ATOM 700 O O . ASN A 1 87 ? -3.645 10.243 5.403 1.00 96.25 87 ASN A O 1
ATOM 704 N N . ARG A 1 88 ? -4.427 10.766 3.361 1.00 97.94 88 ARG A N 1
ATOM 705 C CA . ARG A 1 88 ? -5.842 10.637 3.722 1.00 97.94 88 ARG A CA 1
ATOM 706 C C . ARG A 1 88 ? -6.158 9.242 4.255 1.00 97.94 88 ARG A C 1
ATOM 708 O O . ARG A 1 88 ? -6.775 9.104 5.305 1.00 97.94 88 ARG A O 1
ATOM 715 N N . LYS A 1 89 ? -5.726 8.187 3.555 1.00 97.69 89 LYS A N 1
ATOM 716 C CA . LYS A 1 89 ? -5.981 6.805 4.000 1.00 97.69 89 LYS A CA 1
ATOM 717 C C . LYS A 1 89 ? -5.156 6.429 5.233 1.00 97.69 89 LYS A C 1
ATOM 719 O O . LYS A 1 89 ? -5.630 5.655 6.064 1.00 97.69 89 LYS A O 1
ATOM 724 N N . ARG A 1 90 ? -3.945 6.984 5.380 1.00 97.38 90 ARG A N 1
ATOM 725 C CA . ARG A 1 90 ? -3.143 6.855 6.607 1.00 97.38 90 ARG A CA 1
ATOM 726 C C . ARG A 1 90 ? -3.903 7.417 7.808 1.00 97.38 90 ARG A C 1
ATOM 728 O O . ARG A 1 90 ? -4.074 6.709 8.795 1.00 97.38 90 ARG A O 1
ATOM 735 N N . GLU A 1 91 ? -4.378 8.655 7.708 1.00 97.69 91 GLU A N 1
ATOM 736 C CA . GLU A 1 91 ? -5.118 9.342 8.775 1.00 97.69 91 GLU A CA 1
ATOM 737 C C . GLU A 1 91 ? -6.399 8.599 9.146 1.00 97.69 91 GLU A C 1
ATOM 739 O O . GLU A 1 91 ? -6.649 8.388 10.327 1.00 97.69 91 GLU A O 1
ATOM 744 N N . GLN A 1 92 ? -7.133 8.079 8.159 1.00 96.81 92 GLN A N 1
ATOM 745 C CA . GLN A 1 92 ? -8.317 7.250 8.405 1.00 96.81 92 GLN A CA 1
ATOM 746 C C . GLN A 1 92 ? -8.025 6.016 9.270 1.00 96.81 92 GLN A C 1
ATOM 748 O O . GLN A 1 92 ? -8.820 5.672 10.145 1.00 96.81 92 GLN A O 1
ATOM 753 N N . ILE A 1 93 ? -6.905 5.322 9.033 1.00 96.69 93 ILE A N 1
ATOM 754 C CA . ILE A 1 93 ? -6.527 4.176 9.871 1.00 96.69 93 ILE A CA 1
ATOM 755 C C . ILE A 1 93 ? -6.102 4.652 11.258 1.00 96.69 93 ILE A C 1
ATOM 757 O O . ILE A 1 93 ? -6.553 4.078 12.246 1.00 96.69 93 ILE A O 1
ATOM 761 N N . VAL A 1 94 ? -5.255 5.681 11.341 1.00 96.62 94 VAL A N 1
ATOM 762 C CA . VAL A 1 94 ? -4.764 6.205 12.625 1.00 96.62 94 VAL A CA 1
ATOM 763 C C . VAL A 1 94 ? -5.930 6.637 13.508 1.00 96.62 94 VAL A C 1
ATOM 765 O O . VAL A 1 94 ? -6.012 6.200 14.649 1.00 96.62 94 VAL A O 1
ATOM 768 N N . GLU A 1 95 ? -6.876 7.405 12.973 1.00 96.81 95 GLU A N 1
ATOM 769 C CA . GLU A 1 95 ? -8.062 7.848 13.705 1.00 96.81 95 GLU A CA 1
ATOM 770 C C . GLU A 1 95 ? -8.896 6.666 14.211 1.00 96.81 95 GLU A C 1
ATOM 772 O O . GLU A 1 95 ? -9.275 6.627 15.383 1.00 96.81 95 GLU A O 1
ATOM 777 N N . LYS A 1 96 ? -9.142 5.664 13.356 1.00 94.38 96 LYS A N 1
ATOM 778 C CA . LYS A 1 96 ? -9.877 4.456 13.747 1.00 94.38 96 LYS A CA 1
ATOM 779 C C . LYS A 1 96 ? -9.199 3.732 14.912 1.00 94.38 96 LYS A C 1
ATOM 781 O O . LYS A 1 96 ? -9.883 3.335 15.850 1.00 94.38 96 LYS A O 1
ATOM 786 N N . MET A 1 97 ? -7.878 3.568 14.862 1.00 93.69 97 MET A N 1
ATOM 787 C CA . MET A 1 97 ? -7.121 2.899 15.926 1.00 93.69 97 MET A CA 1
ATOM 788 C C . MET A 1 97 ? -7.107 3.732 17.213 1.00 93.69 97 MET A C 1
ATOM 790 O O . MET A 1 97 ? -7.317 3.178 18.288 1.00 93.69 97 MET A O 1
ATOM 794 N N . SER A 1 98 ? -6.944 5.055 17.114 1.00 95.88 98 SER A N 1
ATOM 795 C CA . SER A 1 98 ? -6.997 5.961 18.268 1.00 95.88 98 SER A CA 1
ATOM 796 C C . SER A 1 98 ? -8.332 5.881 19.003 1.00 95.88 98 SER A C 1
ATOM 798 O O . SER A 1 98 ? -8.340 5.808 20.227 1.00 95.88 98 SER A O 1
ATOM 800 N N . ARG A 1 99 ? -9.457 5.824 18.276 1.00 95.81 99 ARG A N 1
ATOM 801 C CA . ARG A 1 99 ? -10.789 5.659 18.885 1.00 95.81 99 ARG A CA 1
ATOM 802 C C . ARG A 1 99 ? -10.921 4.34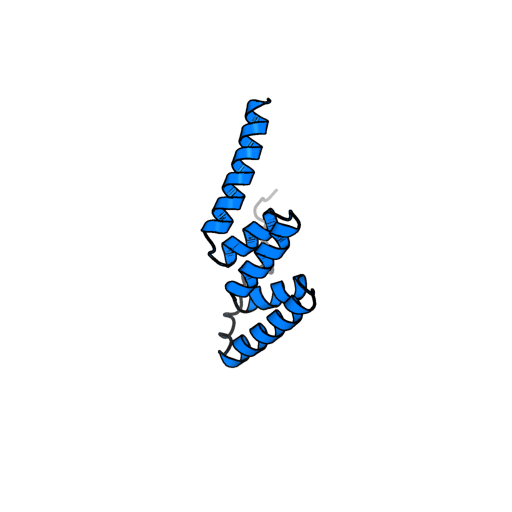1 19.648 1.00 95.81 99 ARG A C 1
ATOM 804 O O . ARG A 1 99 ? -11.478 4.327 20.735 1.00 95.81 99 ARG A O 1
ATOM 811 N N . ILE A 1 100 ? -10.384 3.245 19.108 1.00 94.81 100 ILE A N 1
ATOM 812 C CA . ILE A 1 100 ? -10.404 1.939 19.789 1.00 94.81 100 ILE A CA 1
ATOM 813 C C . ILE A 1 100 ? -9.628 2.012 21.108 1.00 94.81 100 ILE A C 1
ATOM 815 O O . ILE A 1 100 ? -10.139 1.592 22.141 1.00 94.81 100 ILE A O 1
ATOM 819 N N . VAL A 1 101 ? -8.423 2.590 21.082 1.00 95.31 101 VAL A N 1
ATOM 820 C CA . VAL A 1 101 ? -7.599 2.752 22.289 1.00 95.31 101 VAL A CA 1
ATOM 821 C C . VAL A 1 101 ? -8.293 3.646 23.317 1.00 95.31 101 VAL A C 1
ATOM 823 O O . VAL A 1 101 ? -8.313 3.307 24.495 1.00 95.31 101 VAL A O 1
ATOM 826 N N . GLN A 1 102 ? -8.894 4.759 22.888 1.00 96.62 102 GLN A N 1
ATOM 827 C CA . GLN A 1 102 ? -9.647 5.652 23.775 1.00 96.62 102 GLN A CA 1
ATOM 828 C C . GLN A 1 102 ? -10.825 4.943 24.446 1.00 96.62 102 GLN A C 1
ATOM 830 O O . GLN A 1 102 ? -11.013 5.107 25.646 1.00 96.62 102 GLN A O 1
ATOM 835 N N . ASN A 1 103 ? -11.579 4.131 23.701 1.00 96.25 103 ASN A N 1
ATOM 836 C CA . ASN A 1 103 ? -12.697 3.377 24.263 1.00 96.25 103 ASN A CA 1
ATOM 837 C C . ASN A 1 103 ? -12.226 2.384 25.331 1.00 96.25 103 ASN A C 1
ATOM 839 O O . ASN A 1 103 ? -12.792 2.352 26.415 1.00 96.25 103 ASN A O 1
ATOM 843 N N . TRP A 1 104 ? -11.145 1.639 25.073 1.00 96.19 104 TRP A N 1
ATOM 844 C CA . TRP A 1 104 ? -10.579 0.725 26.073 1.00 96.19 104 TRP A CA 1
ATOM 845 C C . TRP A 1 104 ? -10.113 1.446 27.341 1.00 96.19 104 TRP A C 1
ATOM 847 O O . TRP A 1 104 ? -10.289 0.924 28.438 1.00 96.19 104 TRP A O 1
ATOM 857 N N . LEU A 1 105 ? -9.545 2.647 27.202 1.00 95.69 105 LEU A N 1
ATOM 858 C CA . LEU A 1 105 ? -9.125 3.460 28.345 1.00 95.69 105 LEU A CA 1
ATOM 859 C C . LEU A 1 105 ? -10.302 4.047 29.136 1.00 95.69 105 LEU A C 1
ATOM 861 O O . LEU A 1 105 ? -10.142 4.302 30.320 1.00 95.69 105 LEU A O 1
ATOM 865 N N . ALA A 1 106 ? -11.450 4.286 28.500 1.00 93.44 106 ALA A N 1
ATOM 866 C CA . ALA A 1 106 ? -12.650 4.814 29.154 1.00 93.44 106 ALA A CA 1
ATOM 867 C C . ALA A 1 106 ? -13.488 3.729 29.856 1.00 93.44 106 ALA A C 1
ATOM 869 O O . ALA A 1 106 ? -14.288 4.043 30.733 1.00 93.44 106 ALA A O 1
ATOM 870 N N . GLU A 1 107 ? -13.328 2.470 29.445 1.00 82.56 107 GLU A N 1
ATOM 871 C CA . GLU A 1 107 ? -13.964 1.298 30.059 1.00 82.56 107 GLU A CA 1
ATOM 872 C C . GLU A 1 107 ? -13.143 0.700 31.223 1.00 82.56 107 GLU A C 1
ATOM 874 O O . GLU A 1 107 ? -13.647 -0.182 31.920 1.00 82.56 107 GLU A O 1
ATOM 879 N N . SER A 1 108 ? -11.898 1.158 31.419 1.00 55.66 108 SER A N 1
ATOM 880 C CA . SER A 1 108 ? -10.978 0.731 32.493 1.00 55.66 108 SER A CA 1
ATOM 881 C C . SER A 1 108 ? -11.048 1.651 33.710 1.00 55.66 108 SER A C 1
ATOM 883 O O . SER A 1 108 ? -10.860 1.132 34.833 1.00 55.66 108 SER A O 1
#

Nearest PDB structures (foldseek):
  3mkq-assembly1_C  TM=7.225E-01  e=3.058E-02  Saccharomyces cerevisiae YJM789
  3mkq-assembly1_E  TM=7.152E-01  e=6.804E-02  Saccharomyces cerevisiae YJM789
  3mkq-assembly1_A  TM=7.539E-01  e=1.903E-01  Saccharomyces cerevisiae YJM789
  8bbg-assembly1_A  TM=6.331E-01  e=5.320E-01  Homo sapiens
  8fgw-assembly1_E  TM=8.259E-01  e=2.096E+00  Homo sapiens

InterPro domains:
  IPR011990 Tetratricopeptide-like helical domain superfamily [G3DSA:1.25.40.10] (16-93)
  IPR011990 Tetratricopeptide-like helical domain superfamily [SSF48452] (27-86)

pLDDT: mean 86.46, std 19.84, range [37.72, 98.81]

Foldseek 3Di:
DDPPPPDDDDDDDPVPPPPPPPQQDPVNLVVLLVVLVVCVVVVVLVVSCVSCLVSLPLVSLQVSLVVCVVVVVLVSSLVSCVSSVVPVSNVVSVVVVVVVVVVVVVVD

=== Feature glossary ===
The record interleaves many kinds of information about one protein. Here is each kind framed as the question it answers.

Q: What known structures does this most resemble?
A: Structural nearest neighbors (via Foldseek easy-search vs the PDB). Reported per hit: target PDB id, E-value, and alignment TM-score. A TM-score above ~0.5 is the conventional threshold for 'same fold'.

Q: Where is each backbone atom in 3D?
A: The mmCIF table is the protein's shape written out atom by atom. For each backbone N, Cα, C, and carbonyl O, it records an (x, y, z) coordinate triple in Å plus the residue type, chain letter, and residue number.

Q: What are the backbone torsion angles?
A: The φ/ψ torsion pair specifies the backbone conformation at each residue. φ rotates about the N–Cα bond, ψ about the Cα–C bond. Steric clashes forbid most of the (φ, ψ) plane — the allowed regions (α-helix basin, β-sheet basin, left-handed helix) are the Ramachandran-allowed regions.

Q: Which residues are buried vs exposed?
A: Solvent-accessible surface area (SASA) is the area in Å² traced out by the centre of a 1.4 Å probe sphere (a water molecule) rolled over the protein's van der Waals surface (Shrake–Rupley / Lee–Richards construction). Buried residues have near-zero SASA; fully exposed residues can exceed 200 Å². The total SASA scales roughly with the number of surface residues.

Q: How confident is the AlphaFold model at each residue?
A: pLDDT is the predicted lDDT-Cα score: AlphaFold's confidence that the local environment of each residue (all inter-atomic distances within 15 Å) is correctly placed. It is a per-residue number between 0 and 100, with higher meaning more reliable.

Q: What does the local fold look like, residue by residue?
A: 3Di is Foldseek's structural alphabet. Each residue is assigned one of twenty discrete states based on how its Cα sits relative to its spatial (not sequential) neighbors. Aligning 3Di strings finds structural homologs roughly as well as full 3D superposition, but orders of magnitude faster.

Q: How big and how compact is the whole molecule?
A: Radius of gyration (Rg) is the root-mean-square distance of Cα atoms from their centroid — a single number for overall size and compactness. A globular domain of N residues has Rg ≈ 2.2·N^0.38 Å; an extended or disordered chain has a much larger Rg. The Cα contact count is the number of residue pairs whose Cα atoms are within 8 Å and are more than four positions apart in sequence — a standard proxy for tertiary packing density. The bounding box is the smallest axis-aligned box enclosing all Cα atoms.

Q: Which residues are in helices, strands, or loops?
A: DSSP 8-state secondary structure assigns each residue one of H (α-helix), G (3₁₀-helix), I (π-helix), E (extended β-strand), B (isolated β-bridge), T (hydrogen-bonded turn), S (bend), or '-' (coil). The assignment is computed from backbone hydrogen-bond geometry via the Kabsch–Sander algorithm.

Q: How mobile is each atom in the crystal?
A: Crystallographic B-factors measure how much each atom's electron density is smeared out, in Å². They rise in mobile loops and surface residues and fall in the buried interior. In AlphaFold models this column is repurposed to hold pLDDT instead.

Q: What if only a Cα trace is available?
A: P-SEA three-state annotation labels each residue as helix, strand, or coil based purely on the geometry of the Cα trace. It serves as a fallback when the full backbone (and thus DSSP) is unavailable.

Q: What family and function is it annotated with?
A: Database cross-references. InterPro integrates a dozen domain/family signature databases into unified entries with residue-range hits. GO terms attach function/process/location labels with evidence codes. CATH codes position the fold in a four-level structural taxonomy. Organism is the NCBI-taxonomy species name.

Q: Are the domains correctly placed relative to each other?
A: Predicted Aligned Error (PAE) is an AlphaFold confidence matrix: entry (i, j) is the expected error in the position of residue j, in ångströms, when the prediction is superimposed on the true structure at residue i. Low PAE within a block of residues means that block is internally rigid and well-predicted; high PAE between two blocks means their relative placement is uncertain even if each block individually is confident.

Q: What do the diagnostic plots show?
A: Three diagnostic plots accompany the record. The Cα contact map visualizes the tertiary structure as a 2D adjacency matrix (8 Å cutoff, sequence-local contacts suppressed). The Ramachandran plot shows the distribution of backbone (φ, ψ) torsions, with points in the α and β basins reflecting secondary structure content. The PAE plot shows AlphaFold's inter-residue confidence as a color matrix.

Q: What is the amino-acid chain?
A: Primary structure: the covalent order of the twenty standard amino acids along t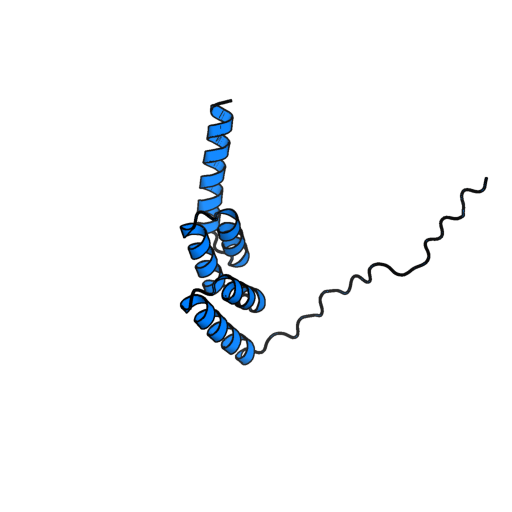he backbone. Two proteins with the same sequence will (almost always) fold to the same structure; two with 30% identity often share a fold but not the details.

Q: What do the rendered images show?
A: The six renders are orthographic views along the three Cartesian axes in both directions. Representation (cartoon, sticks, or surface) and color scheme (sequence-rainbow or by-chain) vary across proteins so the training set covers all the common visualization conventions.